Protein AF-A0A1D1ZCM6-F1 (afdb_monomer)

pLDDT: mean 77.01, std 18.91, range [41.66, 98.44]

Sequence (157 aa):
LHLEPASPPVSPPLRRLHSMAGRGQAAGLEATRPGGKGRHKIDIKKIEGSDRRQVTFSKRRNGLFKKVAEMCVLCSAQAAAAVFSPGGKPYVFGHPSVDPVLDRFLGFHAPVPTVGPAIDPWWEVPIEGMGLKELAELQAAIGKLKRTLLARREGPP

Organism: NCBI:txid1678845

Nearest PDB structures (foldseek):
  3mu6-assembly1_B  TM=9.510E-01  e=5.903E-05  Homo sapiens
  6byy-assembly1_B  TM=8.396E-01  e=1.540E-05  Homo sapiens
  6wc2-assembly2_C  TM=8.373E-01  e=2.820E-05  Homo sapiens
  1n6j-assembly1_A  TM=7.342E-01  e=2.637E-05  Homo sapiens
 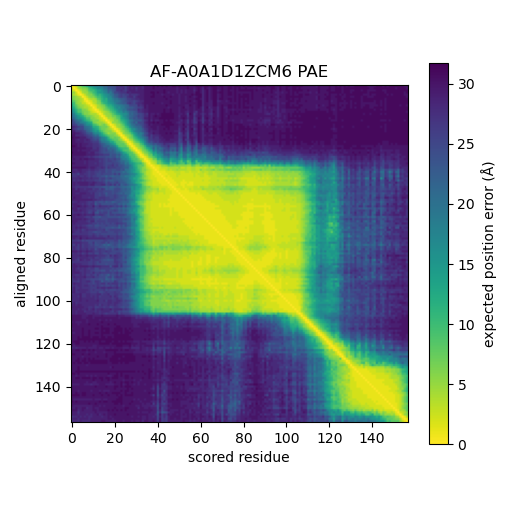 1hbx-assembly1_A  TM=8.794E-01  e=1.060E-03  Homo sapiens

Structure (mmCIF, N/CA/C/O backbone):
data_AF-A0A1D1ZCM6-F1
#
_entry.id   AF-A0A1D1ZCM6-F1
#
loop_
_atom_site.group_PDB
_atom_site.id
_atom_site.type_symbol
_atom_site.label_atom_id
_atom_site.label_alt_id
_atom_site.label_comp_id
_atom_site.label_asym_id
_atom_site.label_entity_id
_atom_site.label_seq_id
_atom_site.pdbx_PDB_ins_code
_atom_site.Cartn_x
_atom_site.Cartn_y
_atom_site.Cartn_z
_atom_site.occupancy
_atom_site.B_iso_or_equiv
_atom_site.auth_seq_id
_atom_site.auth_comp_id
_atom_site.auth_asym_id
_atom_site.auth_atom_id
_atom_site.pdbx_PDB_model_num
ATOM 1 N N . LEU A 1 1 ? 4.404 47.936 -41.186 1.00 43.75 1 LEU A N 1
ATOM 2 C CA . LEU A 1 1 ? 3.772 48.709 -40.095 1.00 43.75 1 LEU A CA 1
ATOM 3 C C . LEU A 1 1 ? 3.459 47.729 -38.978 1.00 43.75 1 LEU A C 1
ATOM 5 O O . LEU A 1 1 ? 2.744 46.766 -39.208 1.00 43.75 1 LEU A O 1
ATOM 9 N N . HIS A 1 2 ? 4.157 47.904 -37.861 1.00 45.19 2 HIS A N 1
ATOM 10 C CA . HIS A 1 2 ? 4.186 47.032 -36.687 1.00 45.19 2 HIS A CA 1
ATOM 11 C C . HIS A 1 2 ? 2.805 47.031 -36.006 1.00 45.19 2 HIS A C 1
ATOM 13 O O . HIS A 1 2 ? 2.296 48.106 -35.699 1.00 45.19 2 HIS A O 1
ATOM 19 N N . LEU A 1 3 ? 2.202 45.859 -35.791 1.00 49.84 3 LEU A N 1
ATOM 20 C CA . LEU A 1 3 ? 0.993 45.693 -34.977 1.00 49.84 3 LEU A CA 1
ATOM 21 C C . LEU A 1 3 ? 1.391 44.981 -33.679 1.00 49.84 3 LEU A C 1
ATOM 23 O O . LEU A 1 3 ? 1.775 43.815 -33.687 1.00 49.84 3 LEU A O 1
ATOM 27 N N . GLU A 1 4 ? 1.346 45.750 -32.596 1.00 57.25 4 GLU A N 1
ATOM 28 C CA . GLU A 1 4 ? 1.522 45.354 -31.194 1.00 57.25 4 GLU A CA 1
ATOM 29 C C . GLU A 1 4 ? 0.371 44.432 -30.733 1.00 57.25 4 GLU A C 1
ATOM 31 O O . GLU A 1 4 ? -0.789 44.722 -31.047 1.00 57.25 4 GLU A O 1
ATOM 36 N N . PRO A 1 5 ? 0.632 43.346 -29.981 1.00 58.09 5 PRO A N 1
ATOM 37 C CA . PRO A 1 5 ? -0.426 42.551 -29.369 1.00 58.09 5 PRO A CA 1
ATOM 38 C C . PRO A 1 5 ? -0.923 43.172 -28.051 1.00 58.09 5 PRO A C 1
ATOM 40 O O . PRO A 1 5 ? -0.172 43.406 -27.108 1.00 58.09 5 PRO A O 1
ATOM 43 N N . ALA A 1 6 ? -2.237 43.387 -27.986 1.00 60.94 6 ALA A N 1
ATOM 44 C CA . ALA A 1 6 ? -2.955 43.932 -26.840 1.00 60.94 6 ALA A CA 1
ATOM 45 C C . ALA A 1 6 ? -2.751 43.118 -25.543 1.00 60.94 6 ALA A C 1
ATOM 47 O O . ALA A 1 6 ? -2.937 41.901 -25.507 1.00 60.94 6 ALA A O 1
ATOM 48 N N . SER A 1 7 ? -2.436 43.823 -24.456 1.00 64.25 7 SER A N 1
ATOM 49 C CA . SER A 1 7 ? -2.383 43.287 -23.089 1.00 64.25 7 SER A CA 1
ATOM 50 C C . SER A 1 7 ? -3.794 43.078 -22.502 1.00 64.25 7 SER A C 1
ATOM 52 O O . SER A 1 7 ? -4.679 43.897 -22.762 1.00 64.25 7 SER A O 1
ATOM 54 N N . PRO A 1 8 ? -4.036 42.036 -21.678 1.00 67.94 8 PRO A N 1
ATOM 55 C CA . PRO A 1 8 ? -5.336 41.811 -21.040 1.00 67.94 8 PRO A CA 1
ATOM 56 C C . PRO A 1 8 ? -5.587 42.743 -19.832 1.00 67.94 8 PRO A C 1
ATOM 58 O O . PRO A 1 8 ? -4.637 43.161 -19.165 1.00 67.94 8 PRO A O 1
ATOM 61 N N . PRO A 1 9 ? -6.860 43.052 -19.505 1.00 63.97 9 PRO A N 1
ATOM 62 C CA . PRO A 1 9 ? -7.206 43.969 -18.424 1.00 63.97 9 PRO A CA 1
ATOM 63 C C . PRO A 1 9 ? -6.937 43.387 -17.028 1.00 63.97 9 PRO A C 1
ATOM 65 O O . PRO A 1 9 ? -7.260 42.242 -16.709 1.00 63.97 9 PRO A O 1
ATOM 68 N N . VAL A 1 10 ? -6.375 44.243 -16.178 1.00 58.53 10 VAL A N 1
ATOM 69 C CA . VAL A 1 10 ? -6.033 43.995 -14.775 1.00 58.53 10 VAL A CA 1
ATOM 70 C C . VAL A 1 10 ? -7.314 43.932 -13.932 1.00 58.53 10 VAL A C 1
ATOM 72 O O . VAL A 1 10 ? -8.103 44.875 -13.920 1.00 58.53 10 VAL A O 1
ATOM 75 N N . SER A 1 11 ? -7.534 42.829 -13.213 1.00 61.62 11 SER A N 1
ATOM 76 C CA . SER A 1 11 ? -8.669 42.689 -12.286 1.00 61.62 11 SER A CA 1
ATOM 77 C C . SER A 1 11 ? -8.396 43.425 -10.964 1.00 61.62 11 SER A C 1
ATOM 79 O O . SER A 1 11 ? -7.311 43.257 -10.402 1.00 61.62 11 SER A O 1
ATOM 81 N N . PRO A 1 12 ? -9.345 44.213 -10.420 1.00 63.34 12 PRO A N 1
ATOM 82 C CA . PRO A 1 12 ? -9.155 44.888 -9.140 1.00 63.34 12 PRO A CA 1
ATOM 83 C C . PRO A 1 12 ? -9.241 43.904 -7.956 1.00 63.34 12 PRO A C 1
ATOM 85 O O . PRO A 1 12 ? -10.005 42.937 -8.006 1.00 63.34 12 PRO A O 1
ATOM 88 N N . PRO A 1 13 ? -8.505 44.143 -6.853 1.00 58.44 13 PRO A N 1
A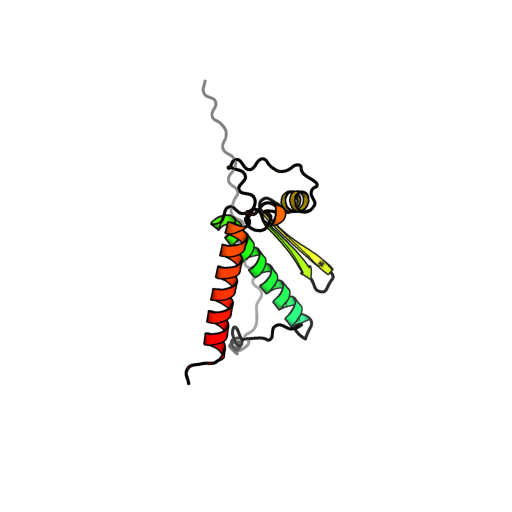TOM 89 C CA . PRO A 1 13 ? -8.579 43.296 -5.669 1.00 58.44 13 PRO A CA 1
ATOM 90 C C . PRO A 1 13 ? -9.937 43.443 -4.967 1.00 58.44 13 PRO A C 1
ATOM 92 O O . PRO A 1 13 ? -10.387 44.549 -4.656 1.00 58.44 13 PRO A O 1
ATOM 95 N N . LEU A 1 14 ? -10.576 42.306 -4.678 1.00 54.31 14 LEU A N 1
ATOM 96 C CA . LEU A 1 14 ? -11.788 42.221 -3.862 1.00 54.31 14 LEU A CA 1
ATOM 97 C C . LEU A 1 14 ? -11.533 42.837 -2.478 1.00 54.31 14 LEU A C 1
ATOM 99 O O . LEU A 1 14 ? -10.766 42.309 -1.669 1.00 54.31 14 LEU A O 1
ATOM 103 N N . ARG A 1 15 ? -12.197 43.966 -2.202 1.00 50.59 15 ARG A N 1
ATOM 104 C CA . ARG A 1 15 ? -12.217 44.598 -0.879 1.00 50.59 15 ARG A CA 1
ATOM 105 C C . ARG A 1 15 ? -12.838 43.630 0.129 1.00 50.59 15 ARG A C 1
ATOM 107 O O . ARG A 1 15 ? -13.975 43.195 -0.025 1.00 50.59 15 ARG A O 1
ATOM 114 N N . ARG A 1 16 ? -12.082 43.316 1.181 1.00 48.56 16 ARG A N 1
ATOM 115 C CA . ARG A 1 16 ? -12.536 42.528 2.329 1.00 48.56 16 ARG A CA 1
ATOM 116 C C . ARG A 1 16 ? -13.599 43.339 3.087 1.00 48.56 16 ARG A C 1
ATOM 118 O O . ARG A 1 16 ? -13.279 44.354 3.701 1.00 48.56 16 ARG A O 1
ATOM 125 N N . LEU A 1 17 ? -14.861 42.916 3.006 1.00 48.28 17 LEU A N 1
ATOM 126 C CA . LEU A 1 17 ? -15.964 43.496 3.773 1.00 48.28 17 LEU A CA 1
ATOM 127 C C . LEU A 1 17 ? -15.727 43.209 5.267 1.00 48.28 17 LEU A C 1
ATOM 129 O O . LEU A 1 17 ? -15.654 42.048 5.672 1.00 48.28 17 LEU A O 1
ATOM 133 N N . HIS A 1 18 ? -15.590 44.251 6.088 1.00 41.66 18 HIS A N 1
ATOM 134 C CA . HIS A 1 18 ? -15.599 44.110 7.542 1.00 41.66 18 HIS A CA 1
ATOM 135 C C . HIS A 1 18 ? -17.051 43.939 8.000 1.00 41.66 18 HIS A C 1
ATOM 137 O O . HIS A 1 18 ? -17.847 44.870 7.915 1.00 41.66 18 HIS A O 1
ATOM 143 N N . SER A 1 19 ? -17.398 42.742 8.474 1.00 52.66 19 SER A N 1
ATOM 144 C CA . SER A 1 19 ? -18.649 42.497 9.191 1.00 52.66 19 SER A CA 1
ATOM 145 C C . SER A 1 19 ? -18.444 42.864 10.662 1.00 52.66 19 SER A C 1
ATOM 147 O O . SER A 1 19 ? -17.758 42.161 11.404 1.00 52.66 19 SER A O 1
ATOM 149 N N . MET A 1 20 ? -19.005 44.004 11.063 1.00 45.97 20 MET A N 1
ATOM 150 C CA . MET A 1 20 ? -19.180 44.395 12.461 1.00 45.97 20 MET A CA 1
ATOM 151 C C . MET A 1 20 ? -20.400 43.653 13.015 1.00 45.97 20 MET A C 1
ATOM 153 O O . MET A 1 20 ? -21.536 44.064 12.801 1.00 45.97 20 MET A O 1
ATOM 157 N N . ALA A 1 21 ? -20.154 42.553 13.724 1.00 47.66 21 ALA A N 1
ATOM 158 C CA . ALA A 1 21 ? -21.133 41.904 14.587 1.00 47.66 21 ALA A CA 1
ATOM 159 C C . ALA A 1 21 ? -20.522 41.768 15.985 1.00 47.66 21 ALA A C 1
ATOM 161 O O . ALA A 1 21 ? -19.544 41.042 16.188 1.00 47.66 21 ALA A O 1
ATOM 162 N N . GLY A 1 22 ? -21.085 42.524 16.928 1.00 46.78 22 GLY A N 1
ATOM 163 C CA . GLY A 1 22 ? -20.668 42.554 18.321 1.00 46.78 22 GLY A CA 1
ATOM 164 C C . GLY A 1 22 ? -20.763 41.182 18.982 1.00 46.78 22 GLY A C 1
ATOM 165 O O . GLY A 1 22 ? -21.701 40.418 18.759 1.00 46.78 22 GLY A O 1
ATOM 166 N N . ARG A 1 23 ? -19.781 40.885 19.830 1.00 47.19 23 ARG A N 1
ATOM 167 C CA . ARG A 1 23 ? -19.840 39.784 20.787 1.00 47.19 23 ARG A CA 1
ATOM 168 C C . ARG A 1 23 ? -19.449 40.310 22.155 1.00 47.19 23 ARG A C 1
ATOM 170 O O . ARG A 1 23 ? -18.400 40.928 22.314 1.00 47.19 23 ARG A O 1
ATOM 177 N N . GLY A 1 24 ? -20.357 40.088 23.100 1.00 42.47 24 GLY A N 1
ATOM 178 C CA . GLY A 1 24 ? -20.190 40.399 24.505 1.00 42.47 24 GLY A CA 1
ATOM 179 C C . GLY A 1 24 ? -18.949 39.739 25.095 1.00 42.47 24 GLY A C 1
ATOM 180 O O . GLY A 1 24 ? -18.456 38.715 24.620 1.00 42.47 24 GLY A O 1
ATOM 181 N N . GLN A 1 25 ? -18.465 40.383 26.145 1.00 46.12 25 GLN A N 1
ATOM 182 C CA . GLN A 1 25 ? -17.381 39.927 26.991 1.00 46.12 25 GLN A CA 1
ATOM 183 C C . GLN A 1 25 ? -17.778 38.592 27.636 1.00 46.12 25 GLN A C 1
ATOM 185 O O . GLN A 1 25 ? -18.675 38.544 28.473 1.00 46.12 25 GLN A O 1
ATOM 190 N N . ALA A 1 26 ? -17.106 37.511 27.245 1.00 46.41 26 ALA A N 1
ATOM 191 C CA . ALA A 1 26 ? -17.032 36.291 28.033 1.00 46.41 26 ALA A CA 1
ATOM 192 C C . ALA A 1 26 ? -15.579 36.148 28.485 1.00 46.41 26 ALA A C 1
ATOM 194 O O . ALA A 1 26 ? -14.666 36.025 27.666 1.00 46.41 26 ALA A O 1
ATOM 195 N N . ALA A 1 27 ? -15.392 36.262 29.798 1.00 50.16 27 ALA A N 1
ATOM 196 C CA . ALA A 1 27 ? -14.126 36.119 30.489 1.00 50.16 27 ALA A CA 1
ATOM 197 C C . ALA A 1 27 ? -13.438 34.792 30.130 1.00 50.16 27 ALA A C 1
ATOM 199 O O . ALA A 1 27 ? -14.085 33.768 29.901 1.00 50.16 27 ALA A O 1
ATOM 200 N N . GLY A 1 28 ? -12.110 34.853 30.060 1.00 49.41 28 GLY A N 1
ATOM 201 C CA . GLY A 1 28 ? -11.250 33.779 29.597 1.00 49.41 28 GLY A CA 1
ATOM 202 C C . GLY A 1 28 ? -11.358 32.486 30.401 1.00 49.41 28 GLY A C 1
ATOM 203 O O . GLY A 1 28 ? -11.254 32.473 31.623 1.00 49.41 28 GLY A O 1
ATOM 204 N N . LEU A 1 29 ? -11.442 31.388 29.658 1.00 54.88 29 LEU A N 1
ATOM 205 C CA . LEU A 1 29 ? -10.887 30.093 30.023 1.00 54.88 29 LEU A CA 1
ATOM 206 C C . LEU A 1 29 ? -10.076 29.637 28.807 1.00 54.88 29 LEU A C 1
ATOM 208 O O . LEU A 1 29 ? -10.623 29.123 27.831 1.00 54.88 29 LEU A O 1
ATOM 212 N N . GLU A 1 30 ? -8.770 29.899 28.838 1.00 55.88 30 GLU A N 1
ATOM 213 C CA . GLU A 1 30 ? -7.804 29.344 27.887 1.00 55.88 30 GLU A CA 1
ATOM 214 C C . GLU A 1 30 ? -7.693 27.846 28.205 1.00 55.88 30 GLU A C 1
ATOM 216 O O . GLU A 1 30 ? -6.887 27.395 29.016 1.00 55.88 30 GLU A O 1
ATOM 221 N N . ALA A 1 31 ? -8.632 27.072 27.660 1.00 60.94 31 ALA A N 1
ATOM 222 C CA . ALA A 1 31 ? -8.650 25.629 27.797 1.00 60.94 31 ALA A CA 1
ATOM 223 C C . ALA A 1 31 ? -7.528 25.062 26.923 1.00 60.94 31 ALA A C 1
ATOM 225 O O . ALA A 1 31 ? -7.738 24.721 25.754 1.00 60.94 31 ALA A O 1
ATOM 226 N N . THR A 1 32 ? -6.324 24.974 27.489 1.00 62.00 32 THR A N 1
ATOM 227 C CA . THR A 1 32 ? -5.221 24.239 26.875 1.00 62.00 32 THR A CA 1
ATOM 228 C C . THR A 1 32 ? -5.695 22.803 26.651 1.00 62.00 32 THR A C 1
ATOM 230 O O . THR A 1 32 ? -5.953 22.038 27.581 1.00 62.00 32 THR A O 1
ATOM 233 N N . ARG A 1 33 ? -5.930 22.441 25.384 1.00 68.38 33 ARG A N 1
ATOM 234 C CA . ARG A 1 33 ? -6.362 21.086 25.028 1.00 68.38 33 ARG A CA 1
ATOM 235 C C . ARG A 1 33 ? -5.244 20.140 25.466 1.00 68.38 33 ARG A C 1
ATOM 237 O O . ARG A 1 33 ? -4.138 20.286 24.942 1.00 68.38 33 ARG A O 1
ATOM 244 N N . PRO A 1 34 ? -5.486 19.190 26.386 1.00 62.62 34 PRO A N 1
ATOM 245 C CA . PRO A 1 34 ? -4.442 18.274 26.811 1.00 62.62 34 PRO A CA 1
ATOM 246 C C . PRO A 1 34 ? -3.898 17.554 25.576 1.00 62.62 34 PRO A C 1
ATOM 248 O O . PRO A 1 34 ? -4.655 16.972 24.792 1.00 62.62 34 PRO A O 1
ATOM 251 N N . GLY A 1 35 ? -2.586 17.673 25.364 1.00 72.75 35 GLY A N 1
ATOM 252 C CA . GLY A 1 35 ? -1.906 17.104 24.209 1.00 72.75 35 GLY A CA 1
ATOM 253 C C . GLY A 1 35 ? -2.210 15.612 24.087 1.00 72.75 35 GLY A C 1
ATOM 254 O O . GLY A 1 35 ? -2.221 14.874 25.073 1.00 72.75 35 GLY A O 1
ATOM 255 N N . GLY A 1 36 ? -2.495 15.155 22.865 1.00 80.12 36 GLY A N 1
ATOM 256 C CA . GLY A 1 36 ? -2.742 13.737 22.617 1.00 80.12 36 GLY A CA 1
ATOM 257 C C . GLY A 1 36 ? -1.542 12.883 23.041 1.00 80.12 36 GLY A C 1
ATOM 25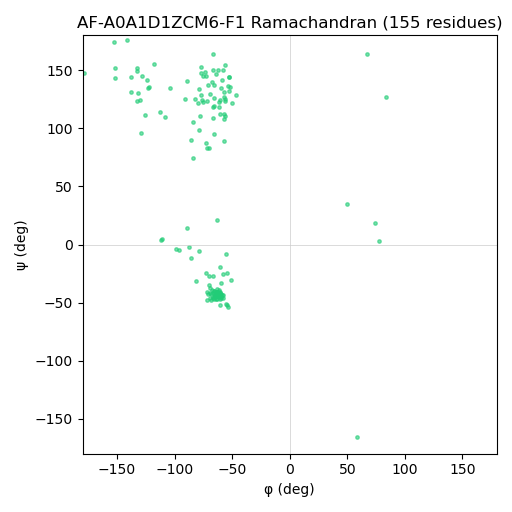8 O O . GLY A 1 36 ? -0.401 13.323 22.941 1.00 80.12 36 GLY A O 1
ATOM 259 N N . LYS A 1 37 ? -1.799 11.635 23.453 1.00 80.69 37 LYS A N 1
ATOM 260 C CA . LYS A 1 37 ? -0.818 10.644 23.959 1.00 80.69 37 LYS A CA 1
ATOM 261 C C . LYS A 1 37 ? 0.270 10.200 22.949 1.00 80.69 37 LYS A C 1
ATOM 263 O O . LYS A 1 37 ? 0.850 9.131 23.102 1.00 80.69 37 LYS A O 1
ATOM 268 N N . GLY A 1 38 ? 0.548 10.983 21.907 1.00 87.88 38 GLY A N 1
ATOM 269 C CA . GLY A 1 38 ? 1.571 10.697 20.905 1.00 87.88 38 GLY A CA 1
ATOM 270 C C . GLY A 1 38 ? 1.364 9.371 20.165 1.00 87.88 38 GLY A C 1
ATOM 271 O O . GLY A 1 38 ? 0.291 8.756 20.179 1.00 87.88 38 GLY A O 1
ATOM 272 N N . ARG A 1 39 ? 2.414 8.926 19.469 1.00 91.94 39 ARG A N 1
ATOM 273 C CA . ARG A 1 39 ? 2.445 7.614 18.816 1.00 91.94 39 ARG A CA 1
ATOM 274 C C . ARG A 1 39 ? 2.754 6.550 19.868 1.00 91.94 39 ARG A C 1
ATOM 276 O O . ARG A 1 39 ? 3.813 6.586 20.477 1.00 91.94 39 ARG A O 1
ATOM 283 N N . HIS A 1 40 ? 1.862 5.580 20.025 1.00 93.56 40 HIS A N 1
ATOM 284 C CA . HIS A 1 40 ? 2.059 4.427 20.903 1.00 93.56 40 HIS A CA 1
ATOM 285 C C . HIS A 1 40 ? 2.060 3.127 20.093 1.00 93.56 40 HIS A C 1
ATOM 287 O O . HIS A 1 40 ? 1.498 3.056 18.994 1.00 93.56 40 HIS A O 1
ATOM 293 N N . LYS A 1 41 ? 2.715 2.097 20.634 1.00 94.62 41 LYS A N 1
ATOM 294 C CA . LYS A 1 41 ? 2.704 0.745 20.068 1.00 94.62 41 LYS A CA 1
ATOM 295 C C . LYS A 1 41 ? 1.298 0.150 20.193 1.00 94.62 41 LYS A C 1
ATOM 297 O O . LYS A 1 41 ? 0.639 0.336 21.211 1.00 94.62 41 LYS A O 1
ATOM 302 N N . ILE A 1 42 ? 0.855 -0.559 19.158 1.00 95.38 42 ILE A N 1
ATOM 303 C CA . ILE A 1 42 ? -0.398 -1.322 19.155 1.00 95.38 42 ILE A CA 1
ATOM 304 C C . ILE A 1 42 ? -0.141 -2.720 18.591 1.00 95.38 42 ILE A C 1
ATOM 306 O O . ILE A 1 42 ? 0.753 -2.883 17.756 1.00 95.38 42 ILE A O 1
ATOM 310 N N . ASP A 1 43 ? -0.938 -3.698 19.011 1.00 97.69 43 ASP A N 1
ATOM 311 C CA . ASP A 1 43 ? -0.879 -5.062 18.480 1.00 97.69 43 ASP A CA 1
ATOM 312 C C . ASP A 1 43 ? -1.243 -5.105 16.987 1.00 97.69 43 ASP A C 1
ATOM 314 O O . ASP A 1 43 ? -2.108 -4.357 16.515 1.00 97.69 43 ASP A O 1
ATOM 318 N N . ILE A 1 44 ? -0.628 -6.025 16.238 1.00 97.44 44 ILE A N 1
ATOM 319 C CA . ILE A 1 44 ? -0.990 -6.313 14.843 1.00 97.44 44 ILE A CA 1
ATOM 320 C C . ILE A 1 44 ? -2.166 -7.297 14.832 1.00 97.44 44 ILE A C 1
ATOM 322 O O . ILE A 1 44 ? -2.021 -8.485 14.577 1.00 97.44 44 ILE A O 1
ATOM 326 N N . LYS A 1 45 ? -3.346 -6.772 15.165 1.00 97.00 45 LYS A N 1
ATOM 327 C CA . LYS A 1 45 ? -4.644 -7.455 15.101 1.00 97.00 45 LYS A CA 1
ATOM 328 C C . LYS A 1 45 ? -5.719 -6.478 14.625 1.00 97.00 45 LYS A C 1
ATOM 330 O O . LYS A 1 45 ? -5.443 -5.289 14.433 1.00 97.00 45 LYS A O 1
ATOM 335 N N . LYS A 1 46 ? -6.951 -6.953 14.426 1.00 95.62 46 LYS A N 1
ATOM 336 C CA . LYS A 1 46 ? -8.081 -6.075 14.088 1.00 95.62 46 LYS A CA 1
ATOM 337 C C . LYS A 1 46 ? -8.234 -5.000 15.173 1.00 95.62 46 LYS A C 1
ATOM 339 O O . LYS A 1 46 ? -8.270 -5.300 16.360 1.00 95.62 46 LYS A O 1
ATOM 344 N N . ILE A 1 47 ? -8.268 -3.732 14.761 1.00 96.69 47 ILE A N 1
ATOM 345 C CA . ILE A 1 47 ? -8.441 -2.607 15.689 1.00 96.69 47 ILE A CA 1
ATOM 346 C C . ILE A 1 47 ? -9.902 -2.553 16.106 1.00 96.69 47 ILE A C 1
ATOM 348 O O . ILE A 1 47 ? -10.774 -2.441 15.242 1.00 96.69 47 ILE A O 1
ATOM 352 N N . GLU A 1 48 ? -10.163 -2.584 17.406 1.00 95.94 48 GLU A N 1
ATOM 353 C CA . GLU A 1 48 ? -11.508 -2.418 17.948 1.00 95.94 48 GLU A CA 1
ATOM 354 C C . GLU A 1 48 ? -11.963 -0.952 17.953 1.00 95.94 48 GLU A C 1
ATOM 356 O O . GLU A 1 48 ? -11.159 -0.025 18.102 1.00 95.94 48 GLU A O 1
ATOM 361 N N . GLY A 1 49 ? -13.272 -0.755 17.770 1.00 96.12 49 GLY A N 1
ATOM 362 C CA . GLY A 1 49 ? -13.904 0.556 17.603 1.00 96.12 49 GLY A CA 1
ATOM 363 C C . GLY A 1 49 ? -13.849 1.081 16.163 1.00 96.12 49 GLY A C 1
ATOM 364 O O . GLY A 1 49 ? -12.780 1.175 15.553 1.00 96.12 49 GLY A O 1
ATOM 365 N N . SER A 1 50 ? -15.014 1.449 15.620 1.00 95.81 50 SER A N 1
ATOM 366 C CA . SER A 1 50 ? -15.159 1.889 14.223 1.00 95.81 50 SER A CA 1
ATOM 367 C C . SER A 1 50 ? -14.327 3.139 13.916 1.00 95.81 50 SER A C 1
ATOM 369 O O . SER A 1 50 ? -13.540 3.137 12.971 1.00 95.81 50 SER A O 1
ATOM 371 N N . ASP A 1 51 ? -14.386 4.159 14.775 1.00 96.38 51 ASP A N 1
ATOM 372 C CA . ASP A 1 51 ? -13.690 5.434 14.548 1.00 96.38 51 ASP A CA 1
ATOM 373 C C . ASP A 1 51 ? -12.168 5.268 14.548 1.00 96.38 51 ASP A C 1
ATOM 375 O O . ASP A 1 51 ? -11.465 5.742 13.651 1.00 96.38 51 ASP A O 1
ATOM 379 N N . ARG A 1 52 ? -11.637 4.516 15.522 1.00 95.25 52 ARG A N 1
ATOM 380 C CA . ARG A 1 52 ? -10.200 4.210 15.610 1.00 95.25 52 ARG A CA 1
ATOM 381 C C . ARG A 1 52 ? -9.732 3.428 14.392 1.00 95.25 52 ARG A C 1
ATOM 383 O O . ARG A 1 52 ? -8.654 3.711 13.858 1.00 95.25 52 ARG A O 1
ATOM 390 N N . ARG A 1 53 ? -10.531 2.459 13.942 1.00 96.38 53 ARG A N 1
ATOM 391 C CA . ARG A 1 53 ? -10.257 1.665 12.744 1.00 96.38 53 ARG A CA 1
ATOM 392 C C . ARG A 1 53 ? -10.274 2.538 11.490 1.00 96.38 53 ARG A C 1
ATOM 394 O O . ARG A 1 53 ? -9.342 2.437 10.700 1.00 96.38 53 ARG A O 1
ATOM 401 N N . GLN A 1 54 ? -11.245 3.439 11.347 1.00 96.38 54 GLN A N 1
ATOM 402 C CA . GLN A 1 54 ? -11.379 4.336 10.195 1.00 96.38 54 GLN A CA 1
ATOM 403 C C . GLN A 1 54 ? -10.232 5.353 10.108 1.00 96.38 54 GLN A C 1
ATOM 405 O O . GLN A 1 54 ? -9.628 5.541 9.044 1.00 96.38 54 GLN A O 1
ATOM 410 N N . VAL A 1 55 ? -9.871 5.971 11.235 1.00 95.56 55 VAL A N 1
ATOM 411 C CA . VAL A 1 55 ? -8.724 6.888 11.315 1.00 95.56 55 VAL A CA 1
ATOM 412 C C . VAL A 1 55 ? -7.426 6.143 11.013 1.00 95.56 55 VAL A C 1
ATOM 414 O O . VAL A 1 55 ? -6.594 6.630 10.244 1.00 95.56 55 VAL A O 1
ATOM 417 N N . THR A 1 56 ? -7.247 4.946 11.580 1.00 96.81 56 THR A N 1
ATOM 418 C CA . THR A 1 56 ? -6.034 4.153 11.353 1.00 96.81 56 THR A CA 1
ATOM 419 C C . THR A 1 56 ? -5.934 3.675 9.911 1.00 96.81 56 THR A C 1
ATOM 421 O O . THR A 1 56 ? -4.857 3.780 9.329 1.00 96.81 56 THR A O 1
ATOM 424 N N . PHE A 1 57 ? -7.037 3.218 9.312 1.00 97.38 57 PHE A N 1
ATOM 425 C CA . PHE A 1 57 ? -7.108 2.869 7.895 1.00 97.38 57 PHE A CA 1
ATOM 426 C C . PHE A 1 57 ? -6.654 4.043 7.027 1.00 97.38 57 PHE A C 1
ATOM 428 O O . PHE A 1 57 ? -5.726 3.900 6.237 1.00 97.38 57 PHE A O 1
ATOM 435 N N . SER A 1 58 ? -7.229 5.228 7.248 1.00 97.31 58 SER A N 1
ATOM 436 C CA . SER A 1 58 ? -6.903 6.428 6.469 1.00 97.31 58 SER A CA 1
ATOM 437 C C . SER A 1 58 ? -5.422 6.801 6.576 1.00 97.31 58 SER A C 1
ATOM 439 O O . SER A 1 58 ? -4.765 7.046 5.564 1.00 97.31 58 SER A O 1
ATOM 441 N N . LYS A 1 59 ? -4.863 6.791 7.795 1.00 97.00 59 LYS A N 1
ATOM 442 C CA . LYS A 1 59 ? -3.444 7.104 8.025 1.00 97.00 59 LYS A CA 1
ATOM 443 C C . LYS A 1 59 ? -2.512 6.050 7.423 1.00 97.00 59 LYS A C 1
ATOM 445 O O . LYS A 1 59 ? -1.543 6.413 6.761 1.00 97.00 59 LYS A O 1
ATOM 450 N N . ARG A 1 60 ? -2.793 4.759 7.632 1.00 97.94 60 ARG A N 1
ATOM 451 C CA . ARG A 1 60 ? -1.950 3.658 7.138 1.00 97.94 60 ARG A CA 1
ATOM 452 C C . ARG A 1 60 ? -2.006 3.526 5.625 1.00 97.94 60 ARG A C 1
ATOM 454 O O . ARG A 1 60 ? -0.950 3.386 5.027 1.00 97.94 60 ARG A O 1
ATOM 461 N N . ARG A 1 61 ? -3.184 3.649 5.007 1.00 98.25 61 ARG A N 1
ATOM 462 C CA . ARG A 1 61 ? -3.325 3.705 3.546 1.00 98.25 61 ARG A CA 1
ATOM 463 C C . ARG A 1 61 ? -2.463 4.819 2.964 1.00 98.25 61 ARG A C 1
ATOM 465 O O . ARG A 1 61 ? -1.684 4.572 2.054 1.00 98.25 61 ARG A O 1
ATOM 472 N N . ASN A 1 62 ? -2.573 6.034 3.503 1.00 98.25 62 ASN A N 1
ATOM 473 C CA . ASN A 1 62 ? -1.791 7.161 2.999 1.00 98.25 62 ASN A CA 1
ATOM 474 C C . ASN A 1 62 ? -0.280 6.930 3.186 1.00 98.25 62 ASN A C 1
ATOM 476 O O . ASN A 1 62 ? 0.495 7.242 2.290 1.00 98.25 62 ASN A O 1
ATOM 480 N N . GLY A 1 63 ? 0.143 6.374 4.328 1.00 98.44 63 GLY A N 1
ATOM 481 C CA . GLY A 1 63 ? 1.544 6.013 4.565 1.00 98.44 63 GLY A CA 1
ATOM 482 C C . GLY A 1 63 ? 2.055 4.927 3.613 1.00 98.44 63 GLY A C 1
ATOM 483 O O . GLY A 1 63 ? 3.157 5.050 3.091 1.00 98.44 63 GLY A O 1
ATOM 484 N N . LEU A 1 64 ? 1.235 3.910 3.339 1.00 98.38 64 LEU A N 1
ATOM 485 C CA . LEU A 1 64 ? 1.528 2.859 2.367 1.00 98.38 64 LEU A CA 1
ATOM 486 C C . LEU A 1 64 ? 1.723 3.453 0.970 1.00 98.38 64 LEU A C 1
ATOM 488 O O . LEU A 1 64 ? 2.757 3.222 0.359 1.00 98.38 64 LEU A O 1
ATOM 492 N N . PHE A 1 65 ? 0.778 4.266 0.492 1.00 98.19 65 PHE A N 1
ATOM 493 C CA . PHE A 1 65 ? 0.862 4.866 -0.843 1.00 98.19 65 PHE A CA 1
ATOM 494 C C . PHE A 1 65 ? 2.082 5.773 -0.995 1.00 98.19 65 PHE A C 1
ATOM 496 O O . PHE A 1 65 ? 2.755 5.710 -2.017 1.00 98.19 65 PHE A O 1
ATOM 503 N N . LYS A 1 66 ? 2.429 6.549 0.039 1.00 98.38 66 LYS A N 1
ATOM 504 C CA . LYS A 1 66 ? 3.676 7.327 0.044 1.00 98.38 66 LYS A CA 1
ATOM 505 C C . LYS A 1 66 ? 4.907 6.433 -0.073 1.00 98.38 66 LYS A C 1
ATOM 507 O O . LYS A 1 66 ? 5.784 6.729 -0.873 1.00 98.38 66 LYS A O 1
ATOM 512 N N . LYS A 1 67 ? 4.955 5.323 0.669 1.00 98.12 67 LYS A N 1
ATOM 513 C CA . LYS A 1 67 ? 6.100 4.409 0.620 1.00 98.12 67 LYS A CA 1
ATOM 514 C C . LYS A 1 67 ? 6.241 3.722 -0.738 1.00 98.12 67 LYS A C 1
ATOM 516 O O . LYS A 1 67 ? 7.358 3.591 -1.225 1.00 98.12 67 LYS A O 1
ATOM 521 N N . VAL A 1 68 ? 5.128 3.321 -1.355 1.00 97.44 68 VAL A N 1
ATOM 522 C CA . VAL A 1 68 ? 5.137 2.756 -2.713 1.00 97.44 68 VAL A CA 1
ATOM 523 C C . VAL A 1 68 ? 5.587 3.816 -3.721 1.00 97.44 68 VAL A C 1
ATOM 525 O O . VAL A 1 68 ? 6.448 3.525 -4.539 1.00 97.44 68 VAL A O 1
ATOM 528 N N . ALA A 1 69 ? 5.104 5.058 -3.618 1.00 97.00 69 ALA A N 1
ATOM 529 C CA . ALA A 1 69 ? 5.556 6.151 -4.480 1.00 97.00 69 ALA A CA 1
ATOM 530 C C . ALA A 1 69 ? 7.066 6.424 -4.349 1.00 97.00 69 ALA A C 1
ATOM 532 O O . ALA A 1 69 ? 7.755 6.541 -5.358 1.00 97.00 69 ALA A O 1
ATOM 533 N N . GLU A 1 70 ? 7.595 6.470 -3.122 1.00 97.69 70 GLU A N 1
ATOM 534 C CA . GLU A 1 70 ? 9.039 6.585 -2.872 1.00 97.69 70 GLU A CA 1
ATOM 535 C C . GLU A 1 70 ? 9.818 5.434 -3.518 1.00 97.69 70 GLU A C 1
ATOM 537 O O . GLU A 1 70 ? 10.851 5.668 -4.135 1.00 97.69 70 GLU A O 1
ATOM 542 N N . MET A 1 71 ? 9.324 4.198 -3.409 1.00 96.62 71 MET A N 1
ATOM 543 C CA . MET A 1 71 ? 9.949 3.026 -4.027 1.00 96.62 71 MET A CA 1
ATOM 544 C C . MET A 1 71 ? 9.974 3.132 -5.557 1.00 96.62 71 MET A C 1
ATOM 546 O O . MET A 1 71 ? 11.008 2.859 -6.163 1.00 96.62 71 MET A O 1
ATOM 550 N N . CYS A 1 72 ? 8.875 3.569 -6.181 1.00 96.19 72 CYS A N 1
ATOM 551 C CA . CYS A 1 72 ? 8.823 3.785 -7.627 1.00 96.19 72 CYS A CA 1
ATOM 552 C C . CYS A 1 72 ? 9.878 4.801 -8.083 1.00 96.19 72 CYS A C 1
ATOM 554 O O . CYS A 1 72 ? 10.580 4.552 -9.057 1.00 96.19 72 CYS A O 1
ATOM 556 N N . VAL A 1 73 ? 10.034 5.906 -7.344 1.00 95.06 73 VAL A N 1
ATOM 557 C CA . VAL A 1 73 ? 11.027 6.948 -7.649 1.00 95.06 73 VAL A CA 1
ATOM 558 C C . VAL A 1 73 ? 12.458 6.451 -7.433 1.00 95.06 73 VAL A C 1
ATOM 560 O O . VAL A 1 73 ? 13.304 6.638 -8.300 1.00 95.06 73 VAL A O 1
ATOM 563 N N . LEU A 1 74 ? 12.746 5.811 -6.296 1.00 97.31 74 LEU A N 1
ATOM 564 C CA . LEU A 1 74 ? 14.107 5.392 -5.938 1.00 97.31 74 LEU A CA 1
ATOM 565 C C . LEU A 1 74 ? 14.629 4.251 -6.811 1.00 97.31 74 LEU A C 1
ATOM 567 O O . LEU A 1 74 ? 15.824 4.184 -7.083 1.00 97.31 74 LEU A O 1
ATOM 571 N N . CYS A 1 75 ? 13.746 3.343 -7.222 1.00 96.12 75 CYS A N 1
ATOM 572 C CA . CYS A 1 75 ? 14.132 2.120 -7.919 1.00 96.12 75 CYS A CA 1
ATOM 573 C C . CYS A 1 75 ? 13.704 2.103 -9.390 1.00 96.12 75 CYS A C 1
ATOM 575 O O . CYS A 1 75 ? 13.865 1.074 -10.038 1.00 96.12 75 CYS A O 1
ATOM 577 N N . SER A 1 76 ? 13.134 3.197 -9.915 1.00 93.94 76 SER A N 1
ATOM 578 C CA . SER A 1 76 ? 12.504 3.228 -11.249 1.00 93.94 76 SER A CA 1
ATOM 579 C C . SER A 1 76 ? 11.510 2.073 -11.455 1.00 93.94 76 SER A C 1
ATOM 581 O O . SER A 1 76 ? 11.400 1.498 -12.538 1.00 93.94 76 SER A O 1
ATOM 583 N N . ALA A 1 77 ? 10.811 1.695 -10.382 1.00 93.12 77 ALA A N 1
ATOM 584 C CA . ALA A 1 77 ? 9.931 0.537 -10.359 1.00 93.12 77 ALA A CA 1
ATOM 585 C C . ALA A 1 77 ? 8.509 0.916 -10.792 1.00 93.12 77 ALA A C 1
ATOM 587 O O . ALA A 1 77 ? 7.977 1.953 -10.393 1.00 93.12 77 ALA A O 1
ATOM 588 N N . GLN A 1 78 ? 7.867 0.036 -11.557 1.00 94.00 78 GLN A N 1
ATOM 589 C CA . GLN A 1 78 ? 6.432 0.105 -11.824 1.00 94.00 78 GLN A CA 1
ATOM 590 C C . GLN A 1 78 ? 5.703 -0.712 -10.761 1.00 94.00 78 GLN A C 1
ATOM 592 O O . GLN A 1 78 ? 6.023 -1.880 -10.546 1.00 94.00 78 GLN A O 1
ATOM 597 N N . ALA A 1 79 ? 4.747 -0.099 -10.068 1.00 94.56 79 ALA A N 1
ATOM 598 C CA . ALA A 1 79 ? 4.042 -0.750 -8.971 1.00 94.56 79 ALA A CA 1
ATOM 599 C C . ALA A 1 79 ? 2.625 -0.203 -8.810 1.00 94.56 79 ALA A C 1
ATOM 601 O O . ALA A 1 79 ? 2.356 0.970 -9.081 1.00 94.56 79 ALA A O 1
ATOM 602 N N . ALA A 1 80 ? 1.737 -1.052 -8.299 1.00 95.00 80 ALA A N 1
ATOM 603 C CA . ALA A 1 80 ? 0.385 -0.694 -7.910 1.00 95.00 80 ALA A CA 1
ATOM 604 C C . ALA A 1 80 ? 0.069 -1.250 -6.517 1.00 95.00 80 ALA A C 1
ATOM 606 O O . ALA A 1 80 ? 0.591 -2.285 -6.105 1.00 95.00 80 ALA A O 1
ATOM 607 N N . ALA A 1 81 ? -0.782 -0.546 -5.777 1.00 94.75 81 ALA A N 1
ATOM 608 C CA . ALA A 1 81 ? -1.269 -0.966 -4.471 1.00 94.75 81 ALA A CA 1
ATOM 609 C C . ALA A 1 81 ? -2.766 -0.678 -4.364 1.00 94.75 81 ALA A C 1
ATOM 611 O O . ALA A 1 81 ? -3.206 0.441 -4.625 1.00 94.75 81 ALA A O 1
ATOM 612 N N . ALA A 1 82 ? -3.536 -1.670 -3.923 1.00 94.88 82 ALA A N 1
ATOM 613 C CA . ALA A 1 82 ? -4.972 -1.558 -3.709 1.00 94.88 82 ALA A CA 1
ATOM 614 C C . ALA A 1 82 ? -5.320 -1.898 -2.257 1.00 94.88 82 ALA A C 1
ATOM 616 O O . ALA A 1 82 ? -4.820 -2.874 -1.699 1.00 94.88 82 ALA A O 1
ATOM 617 N N . VAL A 1 83 ? -6.185 -1.096 -1.636 1.00 94.81 83 VAL A N 1
ATOM 618 C CA . VAL A 1 83 ? -6.746 -1.385 -0.311 1.00 94.81 83 VAL A CA 1
ATOM 619 C C . VAL A 1 83 ? -8.232 -1.057 -0.271 1.00 94.81 83 VAL A C 1
ATOM 621 O O . VAL A 1 83 ? -8.677 -0.057 -0.832 1.00 94.81 83 VAL A O 1
ATOM 624 N N . PHE A 1 84 ? -8.999 -1.864 0.456 1.00 96.06 84 PHE A N 1
ATOM 625 C CA . PHE A 1 84 ? -10.431 -1.657 0.651 1.00 96.06 84 PHE A CA 1
ATOM 626 C C . PHE A 1 84 ? -10.695 -1.094 2.043 1.00 96.06 84 PHE A C 1
ATOM 628 O O . PHE A 1 84 ? -10.124 -1.558 3.033 1.00 96.06 84 PHE A O 1
ATOM 635 N N . SER A 1 85 ? -11.553 -0.077 2.135 1.00 93.31 85 SER A N 1
ATOM 636 C CA . SER A 1 85 ? -12.031 0.382 3.439 1.00 93.31 85 SER A CA 1
ATOM 637 C C . SER A 1 85 ? -12.897 -0.690 4.104 1.00 93.31 85 SER A C 1
ATOM 639 O O . SER A 1 85 ? -13.412 -1.578 3.424 1.00 93.31 85 SER A O 1
ATOM 641 N N . PRO A 1 86 ? -13.148 -0.589 5.422 1.00 89.81 86 PRO A N 1
ATOM 642 C CA . PRO A 1 86 ? -14.118 -1.459 6.085 1.00 89.81 86 PRO A CA 1
ATOM 643 C C . PRO A 1 86 ? -15.516 -1.444 5.440 1.00 89.81 86 PRO A C 1
ATOM 645 O O . PRO A 1 86 ? -16.247 -2.413 5.581 1.00 89.81 86 PRO A O 1
ATOM 648 N N . GLY A 1 87 ? -15.874 -0.364 4.732 1.00 90.94 87 GLY A N 1
ATOM 649 C CA . GLY A 1 87 ? -17.120 -0.243 3.968 1.00 90.94 87 GLY A CA 1
ATOM 650 C C . GLY A 1 87 ? -17.024 -0.723 2.515 1.00 90.94 87 GLY A C 1
ATOM 651 O O . GLY A 1 87 ? -17.866 -0.350 1.710 1.00 90.94 87 GLY A O 1
ATOM 652 N N . GLY A 1 88 ? -15.972 -1.459 2.143 1.00 92.19 88 GLY A N 1
ATOM 653 C CA . GLY A 1 88 ? -15.805 -2.034 0.804 1.00 92.19 88 GLY A CA 1
ATOM 654 C C . GLY A 1 88 ? -15.359 -1.052 -0.282 1.00 92.19 88 GLY A C 1
ATOM 655 O O . GLY A 1 88 ? -15.220 -1.444 -1.435 1.00 92.19 88 GLY A O 1
ATOM 656 N N . LYS A 1 89 ? -15.089 0.218 0.050 1.00 94.44 89 LYS A N 1
ATOM 657 C CA . LYS A 1 89 ? -14.658 1.209 -0.948 1.00 94.44 89 LYS A CA 1
ATOM 658 C C . LYS A 1 89 ? -13.191 0.977 -1.342 1.00 94.44 89 LYS A C 1
ATOM 660 O O . LYS A 1 89 ? -12.339 1.037 -0.445 1.00 94.44 89 LYS A O 1
ATOM 665 N N . PRO A 1 90 ? -12.873 0.770 -2.634 1.00 95.31 90 PRO A N 1
ATOM 666 C CA . PRO A 1 90 ? -11.498 0.616 -3.088 1.00 95.31 90 PRO A CA 1
ATOM 667 C C . PRO A 1 90 ? -10.750 1.951 -3.067 1.00 95.31 90 PRO A C 1
ATOM 669 O O . PRO A 1 90 ? -11.302 3.015 -3.354 1.00 95.31 90 PRO A O 1
ATOM 672 N N . TYR A 1 91 ? -9.464 1.874 -2.748 1.00 96.31 91 TYR A N 1
ATOM 673 C CA . TYR A 1 91 ? -8.488 2.939 -2.919 1.00 96.31 91 TYR A CA 1
ATOM 674 C C . TYR A 1 91 ? -7.261 2.348 -3.588 1.00 96.31 91 TYR A C 1
ATOM 676 O O . TYR A 1 91 ? -6.736 1.337 -3.118 1.00 96.31 91 TYR A O 1
ATOM 684 N N . VAL A 1 92 ? -6.795 2.997 -4.647 1.00 96.56 92 VAL A N 1
ATOM 685 C CA . VAL A 1 92 ? -5.706 2.489 -5.478 1.00 96.56 92 VAL A CA 1
ATOM 686 C C . VAL A 1 92 ? -4.619 3.540 -5.659 1.00 96.56 92 VAL A C 1
ATOM 688 O O . VAL A 1 92 ? -4.893 4.738 -5.722 1.00 96.56 92 VAL A O 1
ATOM 691 N N . PHE A 1 93 ? -3.382 3.069 -5.724 1.00 96.50 93 PHE A N 1
ATOM 692 C CA . PHE A 1 93 ? -2.211 3.798 -6.185 1.00 96.50 93 PHE A CA 1
ATOM 693 C C . PHE A 1 93 ? -1.587 2.995 -7.325 1.00 96.50 93 PHE A C 1
ATOM 695 O O . PHE A 1 93 ? -1.539 1.769 -7.241 1.00 96.50 93 PHE A O 1
ATOM 702 N N . GLY A 1 94 ? -1.083 3.668 -8.355 1.00 94.25 94 GLY A N 1
ATOM 703 C CA . GLY A 1 94 ? -0.357 3.033 -9.449 1.00 94.25 94 GLY A CA 1
ATOM 704 C C . GLY A 1 94 ? 0.650 3.993 -10.062 1.00 94.25 94 GLY A C 1
ATOM 705 O O . GLY A 1 94 ? 0.377 5.188 -10.163 1.00 94.25 94 GLY A O 1
ATOM 706 N N . HIS A 1 95 ? 1.805 3.465 -10.456 1.00 93.81 95 HIS A N 1
ATOM 707 C CA . HIS A 1 95 ? 2.824 4.184 -11.211 1.00 93.81 95 HIS A CA 1
ATOM 708 C C . HIS A 1 95 ? 3.294 3.324 -12.396 1.00 93.81 95 HIS A C 1
ATOM 710 O O . HIS A 1 95 ? 3.755 2.202 -12.160 1.00 93.81 95 HIS A O 1
ATOM 716 N N . PRO A 1 96 ? 3.213 3.821 -13.648 1.00 90.06 96 PRO A N 1
ATOM 717 C CA . PRO A 1 96 ? 2.739 5.158 -14.056 1.00 90.06 96 PRO A CA 1
ATOM 718 C C . PRO A 1 96 ? 1.222 5.376 -13.886 1.00 90.06 96 PRO A C 1
ATOM 720 O O . PRO A 1 96 ? 0.788 6.495 -13.633 1.00 90.06 96 PRO A O 1
ATOM 723 N N . SER A 1 97 ? 0.434 4.308 -13.948 1.00 91.69 97 SER A N 1
ATOM 724 C CA . SER A 1 97 ? -0.985 4.254 -13.584 1.00 91.69 97 SER A CA 1
ATOM 725 C C . SER A 1 97 ? -1.323 2.825 -13.138 1.00 91.69 97 SER A C 1
ATOM 727 O O . SER A 1 97 ? -0.456 1.951 -13.158 1.00 91.69 97 SER A O 1
ATOM 729 N N . VAL A 1 98 ? -2.544 2.585 -12.653 1.00 92.12 98 VAL A N 1
ATOM 730 C CA . VAL A 1 98 ? -2.942 1.263 -12.130 1.00 92.12 98 VAL A CA 1
ATOM 731 C C . VAL A 1 98 ? -3.116 0.252 -13.261 1.00 92.12 98 VAL A C 1
ATOM 733 O O . VAL A 1 98 ? -2.556 -0.837 -13.180 1.00 92.12 98 VAL A O 1
ATOM 736 N N . ASP A 1 99 ? -3.832 0.637 -14.315 1.00 89.88 99 ASP A N 1
ATOM 737 C CA . ASP A 1 99 ? -4.212 -0.242 -15.426 1.00 89.88 99 ASP A CA 1
ATOM 738 C C . ASP A 1 99 ? -3.023 -0.970 -16.079 1.00 89.88 99 ASP A C 1
ATOM 740 O O . ASP A 1 99 ? -3.015 -2.191 -16.038 1.00 89.88 99 ASP A O 1
ATOM 744 N N . PRO A 1 100 ? -1.937 -0.316 -16.544 1.00 87.31 100 PRO A N 1
ATOM 745 C CA . PRO A 1 100 ? -0.832 -1.014 -17.210 1.00 87.31 100 PRO A CA 1
ATOM 746 C C . PRO A 1 100 ? -0.051 -1.951 -16.280 1.00 87.31 100 PRO A C 1
ATOM 748 O O . PRO A 1 100 ? 0.558 -2.921 -16.735 1.00 87.31 100 PRO A O 1
ATOM 751 N N . VAL A 1 101 ? -0.032 -1.662 -14.974 1.00 89.50 101 VAL A N 1
ATOM 752 C CA . VAL A 1 101 ? 0.571 -2.561 -13.981 1.00 89.50 101 VAL A CA 1
ATOM 753 C C . VAL A 1 101 ? -0.315 -3.790 -13.801 1.00 89.50 101 VAL A C 1
ATOM 755 O O . VAL A 1 101 ? 0.192 -4.908 -13.722 1.00 89.50 101 VAL A O 1
ATOM 758 N N . LEU A 1 102 ? -1.631 -3.588 -13.766 1.00 89.06 102 LEU A N 1
ATOM 759 C CA . LEU A 1 102 ? -2.610 -4.651 -13.606 1.00 89.06 102 LEU A CA 1
ATOM 760 C C . LEU A 1 102 ? -2.715 -5.521 -14.865 1.00 89.06 102 LEU A C 1
ATOM 762 O O . LEU A 1 102 ? -2.701 -6.739 -14.748 1.00 89.06 102 LEU A O 1
ATOM 766 N N . ASP A 1 103 ? -2.716 -4.921 -16.052 1.00 88.06 103 ASP A N 1
ATOM 767 C CA . ASP A 1 103 ? -2.726 -5.612 -17.342 1.00 88.06 103 ASP A CA 1
ATOM 768 C C . ASP A 1 103 ? -1.501 -6.510 -17.496 1.00 88.06 103 ASP A C 1
ATOM 770 O O . ASP A 1 103 ? -1.622 -7.660 -17.912 1.00 88.06 103 ASP A O 1
ATOM 774 N N . ARG A 1 104 ? -0.317 -6.024 -17.098 1.00 86.56 104 ARG A N 1
ATOM 775 C CA . ARG A 1 104 ? 0.900 -6.844 -17.082 1.00 86.56 104 ARG A CA 1
ATOM 776 C C . ARG A 1 104 ? 0.802 -7.983 -16.076 1.00 86.56 104 ARG A C 1
ATOM 778 O O . ARG A 1 104 ? 1.191 -9.100 -16.392 1.00 86.56 104 ARG A O 1
ATOM 785 N N . PHE A 1 105 ? 0.298 -7.702 -14.877 1.00 86.44 105 PHE A N 1
ATOM 786 C CA . PHE A 1 105 ? 0.133 -8.714 -13.837 1.00 86.44 105 PHE A CA 1
ATOM 787 C C . PHE A 1 105 ? -0.859 -9.814 -14.246 1.00 86.44 105 PHE A C 1
ATOM 789 O O . PHE A 1 105 ? -0.636 -10.982 -13.951 1.00 86.44 105 PHE A O 1
ATOM 796 N N . LEU A 1 106 ? -1.935 -9.445 -14.943 1.00 87.38 106 LEU A N 1
ATOM 797 C CA . LEU A 1 106 ? -2.982 -10.357 -15.408 1.00 87.38 106 LEU A CA 1
ATOM 798 C C . LEU A 1 106 ? -2.676 -10.985 -16.780 1.00 87.38 106 LEU A C 1
ATOM 800 O O . LEU A 1 106 ? -3.459 -11.802 -17.257 1.00 87.38 106 LEU A O 1
ATOM 804 N N . GLY A 1 107 ? -1.552 -10.630 -17.411 1.00 77.75 107 GLY A N 1
ATOM 805 C CA . GLY A 1 107 ? -1.144 -11.169 -18.711 1.00 77.75 107 GLY A CA 1
ATOM 806 C C . GLY A 1 107 ? -1.946 -10.639 -19.908 1.00 77.75 107 GLY A C 1
ATOM 807 O O . GLY A 1 107 ? -1.919 -11.251 -20.971 1.00 77.75 107 GLY A O 1
ATOM 808 N N . PHE A 1 108 ? -2.648 -9.508 -19.770 1.00 65.94 108 PHE A N 1
ATOM 809 C CA . PHE A 1 108 ? -3.426 -8.880 -20.849 1.00 65.94 108 PHE A CA 1
ATOM 810 C C . PHE A 1 108 ? -2.573 -8.083 -21.848 1.00 65.94 108 PHE A C 1
ATOM 812 O O . PHE A 1 108 ? -3.084 -7.634 -22.873 1.00 65.94 108 PHE A O 1
ATOM 819 N N . HIS A 1 109 ? -1.271 -7.936 -21.588 1.00 51.47 109 HIS A N 1
ATOM 820 C CA . HIS A 1 109 ? -0.319 -7.326 -22.510 1.00 51.47 109 HIS A CA 1
ATOM 821 C C . HIS A 1 109 ? 0.826 -8.300 -22.811 1.00 51.47 109 HIS A C 1
ATOM 823 O O . HIS A 1 109 ? 1.387 -8.901 -21.892 1.00 51.47 109 HIS A O 1
ATOM 829 N N . ALA A 1 110 ? 1.194 -8.428 -24.093 1.00 53.88 110 ALA A N 1
ATOM 830 C CA . ALA A 1 110 ? 2.410 -9.128 -24.507 1.00 53.88 110 ALA A CA 1
ATOM 831 C C . ALA A 1 110 ? 3.622 -8.566 -23.733 1.00 53.88 110 ALA A C 1
ATOM 833 O O . ALA A 1 110 ? 3.632 -7.357 -23.449 1.00 53.88 110 ALA A O 1
ATOM 834 N N . PRO A 1 111 ? 4.612 -9.411 -23.374 1.00 50.72 111 PRO A N 1
ATOM 835 C CA . PRO A 1 111 ? 5.746 -9.007 -22.551 1.00 50.72 111 PRO A CA 1
ATOM 836 C C . PRO A 1 111 ? 6.363 -7.737 -23.125 1.00 50.72 111 PRO A C 1
ATOM 838 O O . PRO A 1 111 ? 6.739 -7.681 -24.295 1.00 50.72 111 PRO A O 1
ATOM 841 N N . VAL A 1 112 ? 6.411 -6.689 -22.301 1.00 50.06 112 VAL A N 1
ATOM 842 C CA . VAL A 1 112 ? 7.115 -5.457 -22.653 1.00 50.06 112 VAL A CA 1
ATOM 843 C C . VAL A 1 112 ? 8.551 -5.859 -22.982 1.00 50.06 112 VAL A C 1
ATOM 845 O O . VAL A 1 112 ? 9.168 -6.507 -22.136 1.00 50.06 112 VAL A O 1
ATOM 848 N N . PRO A 1 113 ? 9.098 -5.512 -24.162 1.00 47.28 113 PRO A N 1
ATOM 849 C CA . PRO A 1 113 ? 10.516 -5.688 -24.407 1.00 47.28 113 PRO A CA 1
ATOM 850 C C . PRO A 1 113 ? 11.243 -4.744 -23.454 1.00 47.28 113 PRO A C 1
ATOM 852 O O . PRO A 1 113 ? 11.375 -3.54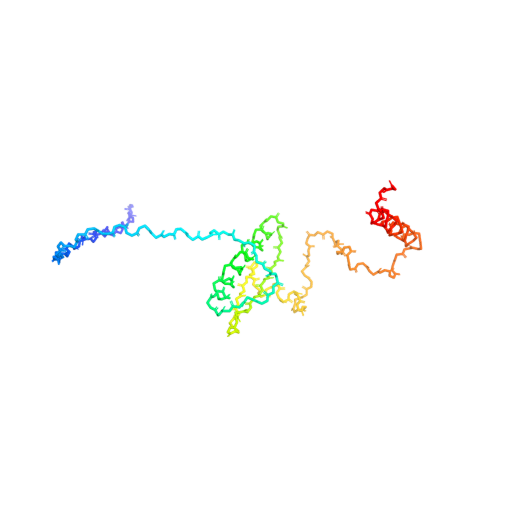5 -23.696 1.00 47.28 113 PRO A O 1
ATOM 855 N N . THR A 1 114 ? 11.643 -5.278 -22.306 1.00 52.16 114 THR A N 1
ATOM 856 C CA . THR A 1 114 ? 12.588 -4.645 -21.403 1.00 52.16 114 THR A CA 1
ATOM 857 C C . THR A 1 114 ? 13.827 -4.385 -22.248 1.00 52.16 114 THR A C 1
ATOM 859 O O . THR A 1 114 ? 14.472 -5.326 -22.699 1.00 52.16 114 THR A O 1
ATOM 862 N N . VAL A 1 115 ? 14.130 -3.121 -22.552 1.00 52.94 115 VAL A N 1
ATOM 863 C CA . VAL A 1 115 ? 15.390 -2.760 -23.209 1.00 52.94 115 VAL A CA 1
ATOM 864 C C . VAL A 1 115 ? 16.488 -2.931 -22.161 1.00 52.94 115 VAL A C 1
ATOM 866 O O . VAL A 1 115 ? 16.844 -2.019 -21.426 1.00 52.94 115 VAL A O 1
ATOM 869 N N . GLY A 1 116 ? 16.929 -4.170 -22.032 1.00 56.81 116 GLY A N 1
ATOM 870 C CA . GLY A 1 116 ? 17.929 -4.694 -21.119 1.00 56.81 116 GLY A CA 1
ATOM 871 C C . GLY A 1 116 ? 18.048 -6.185 -21.432 1.00 56.81 116 GLY A C 1
ATOM 872 O O . GLY A 1 116 ? 17.058 -6.770 -21.880 1.00 56.81 116 GLY A O 1
ATOM 873 N N . PRO A 1 117 ? 19.228 -6.816 -21.279 1.00 48.03 117 PRO A N 1
ATOM 874 C CA . PRO A 1 117 ? 19.302 -8.262 -21.438 1.00 48.03 117 PRO A CA 1
ATOM 875 C C . PRO A 1 117 ? 18.227 -8.869 -20.538 1.00 48.03 117 PRO A C 1
ATOM 877 O O . PRO A 1 117 ? 18.037 -8.390 -19.419 1.00 48.03 117 PRO A O 1
ATOM 880 N N . ALA A 1 118 ? 17.483 -9.841 -21.062 1.00 52.12 118 ALA A N 1
ATOM 881 C CA . ALA A 1 118 ? 16.509 -10.603 -20.302 1.00 52.12 118 ALA A CA 1
ATOM 882 C C . ALA A 1 118 ? 17.241 -11.255 -19.124 1.00 52.12 118 ALA A C 1
ATOM 884 O O . ALA A 1 118 ? 17.815 -12.331 -19.237 1.00 52.12 118 ALA A O 1
ATOM 885 N N . ILE A 1 119 ? 17.317 -10.537 -18.009 1.00 51.97 119 ILE A N 1
ATOM 886 C CA . ILE A 1 119 ? 17.633 -11.120 -16.725 1.00 51.97 119 ILE A CA 1
ATOM 887 C C . ILE A 1 119 ? 16.274 -11.588 -16.247 1.00 51.97 119 ILE A C 1
ATOM 889 O O . ILE A 1 119 ? 15.517 -10.813 -15.656 1.00 51.97 119 ILE A O 1
ATOM 893 N N . ASP A 1 120 ? 15.939 -12.831 -16.587 1.00 53.69 120 ASP A N 1
ATOM 894 C CA . ASP A 1 120 ? 14.874 -13.540 -15.898 1.00 53.69 120 ASP A CA 1
ATOM 895 C C . ASP A 1 120 ? 15.111 -13.339 -14.396 1.00 53.69 120 ASP A C 1
ATOM 897 O O . ASP A 1 120 ? 16.249 -13.499 -13.924 1.00 53.69 120 ASP A O 1
ATOM 901 N N . PRO A 1 121 ? 14.103 -12.896 -13.628 1.00 61.66 121 PRO A N 1
ATOM 902 C CA . PRO A 1 121 ? 14.283 -12.742 -12.202 1.00 61.66 121 PRO A CA 1
ATOM 903 C C . PRO A 1 121 ? 14.814 -14.054 -11.629 1.00 61.66 121 PRO A C 1
ATOM 905 O O . PRO A 1 121 ? 14.277 -15.117 -11.919 1.00 61.66 121 PRO A O 1
ATOM 908 N N . TRP A 1 122 ? 15.862 -13.999 -10.809 1.00 52.91 122 TRP A N 1
ATOM 909 C CA . TRP A 1 122 ? 16.527 -15.183 -10.242 1.00 52.91 122 TRP A CA 1
ATOM 910 C C . TRP A 1 122 ? 15.595 -16.150 -9.473 1.00 52.91 122 TRP A C 1
ATOM 912 O O . TRP A 1 122 ? 16.026 -17.233 -9.090 1.00 52.91 122 TRP A O 1
ATOM 922 N N . TRP A 1 123 ? 14.331 -15.774 -9.242 1.00 61.44 123 TRP A N 1
ATOM 923 C CA . TRP A 1 123 ? 13.276 -16.594 -8.644 1.00 61.44 123 TRP A CA 1
ATOM 924 C C . TRP A 1 123 ? 12.335 -17.291 -9.649 1.00 61.44 123 TRP A C 1
ATOM 926 O O . TRP A 1 123 ? 11.493 -18.069 -9.210 1.00 61.44 123 TRP A O 1
ATOM 936 N N . GLU A 1 124 ? 12.461 -17.047 -10.957 1.00 50.34 124 GLU A N 1
ATOM 937 C CA . GLU A 1 124 ? 11.711 -17.741 -12.024 1.00 50.34 124 GLU A CA 1
ATOM 938 C C . GLU A 1 124 ? 12.584 -18.640 -12.913 1.00 50.34 124 GLU A C 1
ATOM 940 O O . GLU A 1 124 ? 12.078 -19.258 -13.845 1.00 50.34 124 GLU A O 1
ATOM 945 N N . VAL A 1 125 ? 13.879 -18.785 -12.616 1.00 61.91 125 VAL A N 1
ATOM 946 C CA . VAL A 1 125 ? 14.731 -19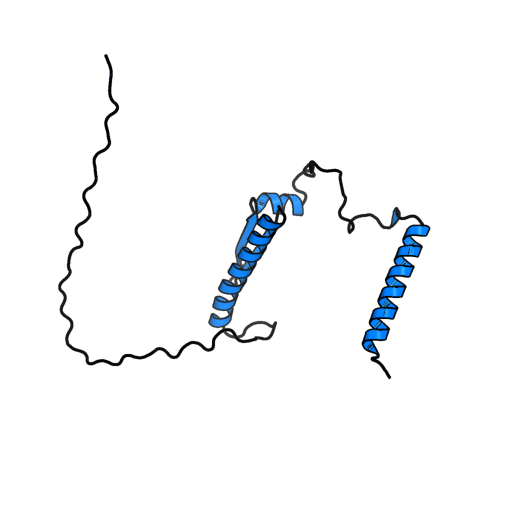.748 -13.330 1.00 61.91 125 VAL A CA 1
ATOM 947 C C . VAL A 1 125 ? 14.258 -21.175 -12.995 1.00 61.91 125 VAL A C 1
ATOM 949 O O . VAL A 1 125 ? 14.319 -21.559 -11.821 1.00 61.91 125 VAL A O 1
ATOM 952 N N . PRO A 1 126 ? 13.797 -21.983 -13.975 1.00 59.94 126 PRO A N 1
ATOM 953 C CA . PRO A 1 126 ? 13.370 -23.354 -13.721 1.00 59.94 126 PRO A CA 1
ATOM 954 C C . PRO A 1 126 ? 14.532 -24.171 -13.153 1.00 59.94 126 PRO A C 1
ATOM 956 O O . PRO A 1 126 ? 15.595 -24.281 -13.766 1.00 59.94 126 PRO A O 1
ATOM 959 N N . ILE A 1 127 ? 14.324 -24.781 -11.984 1.00 58.84 127 ILE A N 1
ATOM 960 C CA . ILE A 1 127 ? 15.320 -25.643 -11.316 1.00 58.84 127 ILE A CA 1
ATOM 961 C C . ILE A 1 127 ? 15.733 -26.813 -12.230 1.00 58.84 127 ILE A C 1
ATOM 963 O O . ILE A 1 127 ? 16.844 -27.326 -12.139 1.00 58.84 127 ILE A O 1
ATOM 967 N N . GLU A 1 128 ? 14.851 -27.189 -13.153 1.00 60.28 128 GLU A N 1
ATOM 968 C CA . GLU A 1 128 ? 15.010 -28.256 -14.143 1.00 60.28 128 GLU A CA 1
ATOM 969 C C . GLU A 1 128 ? 16.200 -28.040 -15.102 1.00 60.28 128 GLU A C 1
ATOM 971 O O . GLU A 1 128 ? 16.675 -29.006 -15.693 1.00 60.28 128 GLU A O 1
ATOM 976 N N . GLY A 1 129 ? 16.714 -26.806 -15.225 1.00 57.47 129 GLY A N 1
ATOM 977 C CA . GLY A 1 129 ? 17.891 -26.469 -16.036 1.00 57.47 129 GLY A CA 1
ATOM 978 C C . GLY A 1 129 ? 19.216 -26.342 -15.268 1.00 57.47 129 GLY A C 1
ATOM 979 O O . GLY A 1 129 ? 20.247 -26.115 -15.899 1.00 57.47 129 GLY A O 1
ATOM 980 N N . MET A 1 130 ? 19.224 -26.464 -13.933 1.00 59.06 130 MET A N 1
ATOM 981 C CA . MET A 1 130 ? 20.456 -26.335 -13.141 1.00 59.06 130 MET A CA 1
ATOM 982 C C . MET A 1 130 ? 21.304 -27.608 -13.233 1.00 59.06 130 MET A C 1
ATOM 984 O O . MET A 1 130 ? 20.828 -28.716 -12.974 1.00 59.06 130 MET A O 1
ATOM 988 N N . GLY A 1 131 ? 22.588 -27.462 -13.569 1.00 71.56 131 GLY A N 1
ATOM 989 C CA . GLY A 1 131 ? 23.512 -28.593 -13.613 1.00 71.56 131 GLY A CA 1
ATOM 990 C C . GLY A 1 131 ? 23.679 -29.240 -12.232 1.00 71.56 131 GLY A C 1
ATOM 991 O O . GLY A 1 131 ? 23.632 -28.567 -11.203 1.00 71.56 131 GLY A O 1
ATOM 992 N N . LEU A 1 132 ? 23.947 -30.552 -12.190 1.00 70.94 132 LEU A N 1
ATOM 993 C CA . LEU A 1 132 ? 24.124 -31.318 -10.939 1.00 70.94 132 LEU A CA 1
ATOM 994 C C . LEU A 1 132 ? 25.138 -30.684 -9.969 1.00 70.94 132 LEU A C 1
ATOM 996 O O . LEU A 1 132 ? 25.003 -30.802 -8.752 1.00 70.94 132 LEU A O 1
ATOM 1000 N N . LYS A 1 133 ? 26.145 -29.992 -10.512 1.00 75.94 133 LYS A N 1
ATOM 1001 C CA . LYS A 1 133 ? 27.166 -29.282 -9.741 1.00 75.94 133 LYS A CA 1
ATOM 1002 C C . LYS A 1 133 ? 26.605 -28.053 -9.015 1.00 75.94 133 LYS A C 1
ATOM 1004 O O . LYS A 1 133 ? 26.860 -27.894 -7.826 1.00 75.94 133 LYS A O 1
ATOM 1009 N N . GLU A 1 134 ? 25.810 -27.228 -9.692 1.00 74.94 134 GLU A N 1
ATOM 1010 C CA . GLU A 1 134 ? 25.192 -26.037 -9.091 1.00 74.94 134 GLU A CA 1
ATOM 1011 C C . GLU A 1 134 ? 24.162 -26.426 -8.034 1.00 74.94 134 GLU A C 1
ATOM 1013 O O . GLU A 1 134 ? 24.125 -25.831 -6.958 1.00 74.94 134 GLU A O 1
ATOM 1018 N N . LEU A 1 135 ? 23.389 -27.489 -8.281 1.00 76.62 135 LEU A N 1
ATOM 1019 C CA . LEU A 1 135 ? 22.449 -28.010 -7.292 1.00 76.62 135 LEU A CA 1
ATOM 1020 C C . LEU A 1 135 ? 23.1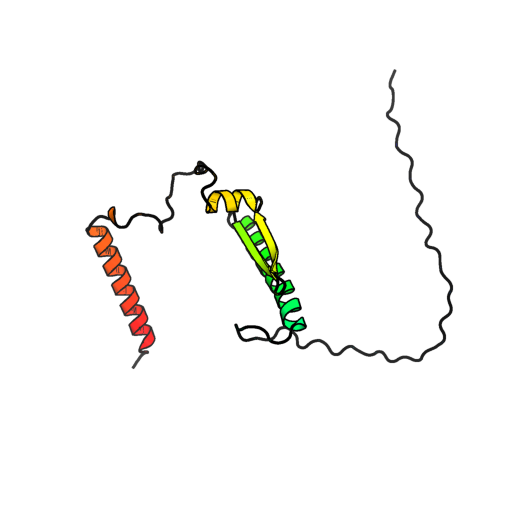70 -28.480 -6.016 1.00 76.62 135 LEU A C 1
ATOM 1022 O O . LEU A 1 135 ? 22.707 -28.203 -4.906 1.00 76.62 135 LEU A O 1
ATOM 1026 N N . ALA A 1 136 ? 24.326 -29.136 -6.158 1.00 81.62 136 ALA A N 1
ATOM 1027 C CA . ALA A 1 136 ? 25.150 -29.561 -5.028 1.00 81.62 136 ALA A CA 1
ATOM 1028 C C . ALA A 1 136 ? 25.723 -28.368 -4.238 1.00 81.62 136 ALA A C 1
ATOM 1030 O O . ALA A 1 136 ? 25.719 -28.381 -3.003 1.00 81.62 136 ALA A O 1
ATOM 1031 N N . GLU A 1 137 ? 26.162 -27.311 -4.925 1.00 84.94 137 GLU A N 1
ATOM 1032 C CA . GLU A 1 137 ? 26.637 -26.072 -4.295 1.00 84.94 137 GLU A CA 1
ATOM 1033 C C . GLU A 1 137 ? 25.513 -25.370 -3.513 1.00 84.94 137 GLU A C 1
ATOM 1035 O O . GLU A 1 137 ? 25.714 -24.928 -2.375 1.00 84.94 137 GLU A O 1
ATOM 1040 N N . LEU A 1 138 ? 24.299 -25.350 -4.066 1.00 79.81 138 LEU A N 1
ATOM 1041 C CA . LEU A 1 138 ? 23.121 -24.748 -3.439 1.00 79.81 138 LEU A CA 1
ATOM 1042 C C . LEU A 1 138 ? 22.670 -25.541 -2.203 1.00 79.81 138 LEU A C 1
ATOM 1044 O O . LEU A 1 138 ? 22.417 -24.964 -1.140 1.00 79.81 138 LEU A O 1
ATOM 1048 N N . GLN A 1 139 ? 22.660 -26.873 -2.285 1.00 84.38 139 GLN A N 1
ATOM 1049 C CA . GLN A 1 139 ? 22.410 -27.747 -1.136 1.00 8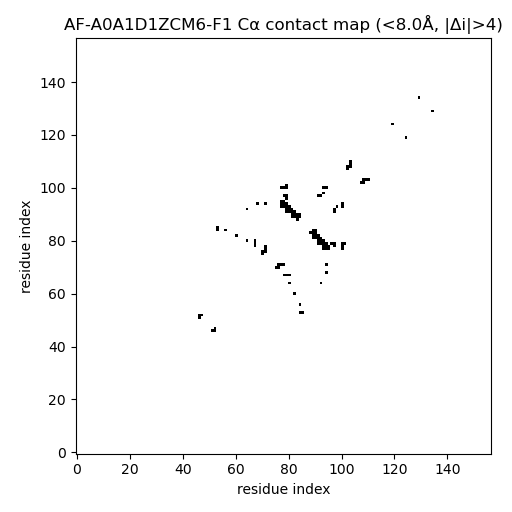4.38 139 GLN A CA 1
ATOM 1050 C C . GLN A 1 139 ? 23.456 -27.551 -0.029 1.00 84.38 139 GLN A C 1
ATOM 1052 O O . GLN A 1 139 ? 23.102 -27.475 1.154 1.00 84.38 139 GLN A O 1
ATOM 1057 N N . ALA A 1 140 ? 24.733 -27.402 -0.393 1.00 90.31 140 ALA A N 1
ATOM 1058 C CA . ALA A 1 140 ? 25.806 -27.135 0.559 1.00 90.31 140 ALA A CA 1
ATOM 1059 C C . ALA A 1 140 ? 25.640 -25.770 1.248 1.00 90.31 140 ALA A C 1
ATOM 1061 O O . ALA A 1 140 ? 25.802 -25.671 2.472 1.00 90.31 140 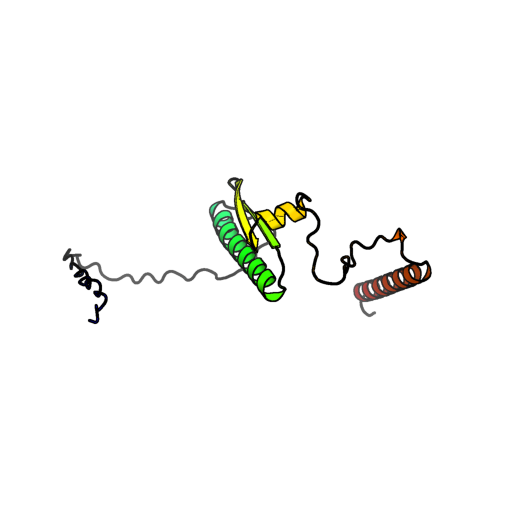ALA A O 1
ATOM 1062 N N . ALA A 1 141 ? 25.258 -24.733 0.496 1.00 86.88 141 ALA A N 1
ATOM 1063 C CA . ALA A 1 141 ? 24.995 -23.396 1.020 1.00 86.88 141 ALA A CA 1
ATOM 1064 C C . ALA A 1 141 ? 23.812 -23.384 2.004 1.00 86.88 141 ALA A C 1
ATOM 1066 O O . ALA A 1 141 ? 23.941 -22.875 3.122 1.00 86.88 141 ALA A O 1
ATOM 1067 N N . ILE A 1 142 ? 22.692 -24.026 1.646 1.00 93.00 142 ILE A N 1
ATOM 1068 C CA . ILE A 1 142 ? 21.526 -24.193 2.529 1.00 93.00 142 ILE A CA 1
ATOM 1069 C C . ILE A 1 142 ? 21.919 -24.978 3.788 1.00 93.00 142 ILE A C 1
ATOM 1071 O O . ILE A 1 142 ? 21.539 -24.605 4.900 1.00 93.00 142 ILE A O 1
ATOM 1075 N N . GLY A 1 143 ? 22.715 -26.041 3.644 1.00 90.50 143 GLY A N 1
ATOM 1076 C CA . GLY A 1 143 ? 23.227 -26.823 4.768 1.00 90.50 143 GLY A CA 1
ATOM 1077 C C . GLY A 1 143 ? 24.081 -25.991 5.730 1.00 90.50 143 GLY A C 1
ATOM 1078 O O . GLY A 1 143 ? 23.923 -26.093 6.948 1.00 90.50 143 GLY A O 1
ATOM 1079 N N . LYS A 1 144 ? 24.948 -25.119 5.202 1.00 91.25 144 LYS A N 1
ATOM 1080 C CA . LYS A 1 144 ? 25.764 -24.195 6.003 1.00 91.25 144 LYS A CA 1
ATOM 1081 C C . LYS A 1 144 ? 24.891 -23.198 6.762 1.00 91.25 144 LYS A C 1
ATOM 1083 O O . LYS A 1 144 ? 25.068 -23.049 7.968 1.00 91.25 144 LYS A O 1
ATOM 1088 N N . LEU A 1 145 ? 23.916 -22.588 6.087 1.00 90.62 145 LEU A N 1
ATOM 1089 C CA . LEU A 1 145 ? 22.995 -21.633 6.702 1.00 90.62 145 LEU A CA 1
ATOM 1090 C C . LEU A 1 145 ? 22.174 -22.275 7.828 1.00 90.62 145 LEU A C 1
ATOM 1092 O O . LEU A 1 145 ? 22.078 -21.706 8.914 1.00 90.62 145 LEU A O 1
ATOM 1096 N N . LYS A 1 146 ? 21.640 -23.485 7.609 1.00 87.75 146 LYS A N 1
ATOM 1097 C CA . LYS A 1 146 ? 20.910 -24.239 8.641 1.00 87.75 146 LYS A CA 1
ATOM 1098 C C . LYS A 1 146 ? 21.774 -24.479 9.881 1.00 87.75 146 LYS A C 1
ATOM 1100 O O . LYS A 1 146 ? 21.311 -24.215 10.985 1.00 87.75 146 LYS A O 1
ATOM 1105 N N . ARG A 1 147 ? 23.034 -24.900 9.712 1.00 87.19 147 ARG A N 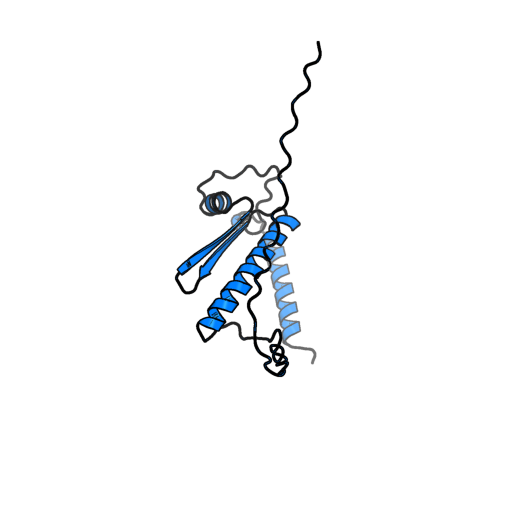1
ATOM 1106 C CA . ARG A 1 147 ? 23.975 -25.089 10.832 1.00 87.19 147 ARG A CA 1
ATOM 1107 C C . ARG A 1 147 ? 24.242 -23.791 11.590 1.00 87.19 147 ARG A C 1
ATOM 1109 O O . ARG A 1 147 ? 24.188 -23.786 12.814 1.00 87.19 147 ARG A O 1
ATOM 1116 N N . THR A 1 148 ? 24.472 -22.687 10.882 1.00 84.56 148 THR A N 1
ATOM 1117 C CA . THR A 1 148 ? 24.691 -21.373 11.507 1.00 84.56 148 THR A CA 1
ATOM 1118 C C . THR A 1 148 ? 23.473 -20.902 12.304 1.00 84.56 148 THR A C 1
ATOM 1120 O O . THR A 1 148 ? 23.622 -20.381 13.407 1.00 84.56 148 THR A O 1
ATOM 1123 N N . LEU A 1 149 ? 22.261 -21.096 11.778 1.00 84.25 149 LEU A N 1
ATOM 1124 C CA . LEU A 1 149 ? 21.030 -20.717 12.474 1.00 84.25 149 LEU A CA 1
ATOM 1125 C C . LEU A 1 149 ? 20.753 -21.598 13.699 1.00 84.25 149 LEU A C 1
ATOM 1127 O O . LEU A 1 149 ? 20.301 -21.079 14.716 1.00 84.25 149 LEU A O 1
ATOM 1131 N N . LEU A 1 150 ? 21.056 -22.898 13.624 1.00 82.81 150 LEU A N 1
ATOM 1132 C CA . LEU A 1 150 ? 20.942 -23.817 14.760 1.00 82.81 150 LEU A CA 1
ATOM 1133 C C . LEU A 1 150 ? 21.940 -23.467 15.870 1.00 82.81 150 LEU A C 1
ATOM 1135 O O . LEU A 1 150 ? 21.528 -23.300 17.013 1.00 82.81 150 LEU A O 1
ATOM 1139 N N . ALA A 1 151 ? 23.207 -23.218 15.523 1.00 79.75 151 ALA A N 1
ATOM 1140 C CA . ALA A 1 151 ? 24.225 -22.782 16.482 1.00 79.75 151 ALA A CA 1
ATOM 1141 C C . ALA A 1 151 ? 23.856 -21.456 17.176 1.00 79.75 151 ALA A C 1
ATOM 1143 O O . ALA A 1 151 ? 24.143 -21.257 18.351 1.00 79.75 151 ALA A O 1
ATOM 1144 N N . ARG A 1 152 ? 23.163 -20.548 16.474 1.00 76.75 152 ARG A N 1
ATOM 1145 C CA . ARG A 1 152 ? 22.656 -19.297 17.062 1.00 76.75 152 ARG A CA 1
ATOM 1146 C C . ARG A 1 152 ? 21.459 -19.512 17.997 1.00 76.75 152 ARG A C 1
ATOM 1148 O O . ARG A 1 152 ? 21.212 -18.662 18.848 1.00 76.75 152 ARG A O 1
ATOM 1155 N N . ARG A 1 153 ? 20.704 -20.604 17.827 1.00 69.25 153 ARG A N 1
ATOM 1156 C CA . ARG A 1 153 ? 19.537 -20.942 18.658 1.00 69.25 153 ARG A CA 1
ATOM 1157 C C . ARG A 1 153 ? 19.930 -21.617 19.970 1.00 69.25 153 ARG A C 1
ATOM 1159 O O . ARG A 1 153 ? 19.217 -21.441 20.949 1.00 69.25 153 ARG A O 1
ATOM 1166 N N . GLU A 1 154 ? 21.027 -22.370 19.983 1.00 70.38 154 GLU A N 1
ATOM 1167 C CA . GLU A 1 154 ? 21.468 -23.133 21.161 1.00 70.38 154 GLU A CA 1
ATOM 1168 C C . GLU A 1 154 ? 22.328 -22.318 22.144 1.00 70.38 154 GLU A C 1
ATOM 1170 O O . GLU A 1 154 ? 22.465 -22.731 23.287 1.00 70.38 154 GLU A O 1
ATOM 1175 N N . GLY A 1 155 ? 22.790 -21.116 21.764 1.00 60.06 155 GLY A N 1
ATOM 1176 C CA . GLY A 1 155 ? 23.581 -20.233 22.639 1.00 60.06 155 GLY A CA 1
ATOM 1177 C C . GLY A 1 155 ? 24.972 -20.803 22.980 1.00 60.06 155 GLY A C 1
ATOM 1178 O O . GLY A 1 155 ? 25.236 -21.975 22.720 1.00 60.06 155 GLY A O 1
ATOM 1179 N N . PRO A 1 156 ? 25.920 -19.994 23.492 1.00 60.06 156 PRO A N 1
ATOM 1180 C CA . PRO A 1 156 ? 27.159 -20.545 24.043 1.00 60.06 156 PRO A CA 1
ATOM 1181 C C . PRO A 1 156 ? 26.857 -21.368 25.316 1.00 60.06 156 PRO A C 1
ATOM 1183 O O . PRO A 1 156 ? 25.879 -21.042 25.994 1.00 60.06 156 PRO A O 1
ATOM 1186 N N . PRO A 1 157 ? 27.661 -22.408 25.626 1.00 60.28 157 PRO A N 1
ATOM 1187 C CA . PRO A 1 157 ? 27.517 -23.181 26.862 1.00 60.28 157 PRO A CA 1
ATOM 1188 C C . PRO A 1 157 ? 27.683 -22.317 28.117 1.00 60.28 157 PRO A C 1
ATOM 1190 O O . PRO A 1 157 ? 28.454 -21.328 28.062 1.00 60.28 157 PRO A O 1
#

Secondary structure (DSSP, 8-state):
---PPPPPPPPPP-------------------PPPP--S----SSPPSSHHHHHHHHHHHHHHHHHHHHHHHHHHT--EEEEEE-TTS-EEEEEES-HHHHHHHHTT-SPPP--SS-----TTTS-GGGS-HHHHHHHHHHHHHHHHHHHHHHH---

InterPro domains:
  IPR002100 Transcription factor, MADS-box [PF00319] (46-93)
  IPR002100 Transcription factor, MADS-box [PR00404] (39-59)
  IPR002100 Transcription factor, MADS-box [PR00404] (59-74)
  IPR002100 Transcription factor, MADS-box [PR00404] (74-95)
  IPR002100 Transcription factor, MADS-box [PS50066] (37-97)
  IPR002100 Transcription factor, MADS-box [SM00432] (37-96)
  IPR033896 MADS MEF2-like, N-terminal [cd00265] (38-110)
  IPR036879 Transcription factor, MADS-box superfamily [G3DSA:3.40.1810.10] (50-111)
  IPR036879 Transcription factor, MADS-box superfamily [SSF55455] (38-109)

Radius of gyration: 30.6 Å; Cα contacts (8 Å, |Δi|>4): 63; chains: 1; bounding box: 49×80×71 Å

Mean predicted aligned error: 19.44 Å

Solvent-accessible surface area (backbone atoms only — not comparable to full-atom values): 10594 Å² total; per-residue (Å²): 134,91,81,82,85,83,79,82,86,84,81,81,82,83,78,82,80,83,81,89,72,91,73,80,92,72,83,87,75,89,73,76,73,78,75,75,88,71,93,72,92,75,78,99,61,90,65,77,56,70,67,59,35,52,55,47,48,56,52,50,52,54,52,49,50,51,53,53,51,51,46,26,67,76,64,74,42,76,47,64,50,78,50,63,45,99,85,68,49,78,46,76,45,36,37,95,42,47,63,70,48,48,32,52,74,71,60,76,46,79,82,74,83,64,95,56,81,87,72,71,56,89,87,70,64,62,73,89,75,57,52,75,65,57,52,52,53,51,52,50,51,53,52,51,51,53,52,55,54,49,57,66,71,69,54,84,134

Foldseek 3Di:
DDDDDDDDDDDDDDDDDDDDDDDDDDDDDPPPPPDPPPDDDDDPDQDPDPVVLQVCCVVVVVVVLVVVVVCCVVVVDWDKDWDARPVRRIDMDTVVGDVVVVCVVVVVDDDDPPPDPPPPPPVPDPPVPDDPVVVVVVVVVVVVVVVVVVCVVVDDD